Protein AF-A0A7S0RW02-F1 (afdb_monomer_lite)

Radius of gyration: 15.58 Å; chains: 1; bounding box: 36×37×42 Å

InterPro domains:
  IPR011040 Sialidase [PF13088] (35-151)
  IPR036278 Sialidase superfamily [SSF50939] (30-130)

Foldseek 3Di:
DDDDDLDDPPPFDPQWQDKDQKDWDWADAPPFIKIKIKIWIASPNDAWDLRIFMWIWMDRPPRPYIDHIDGQGHDSTHKARWAWDADHVQRKIKTWIFGDDDRPDPGFFIWIWIDNPSSP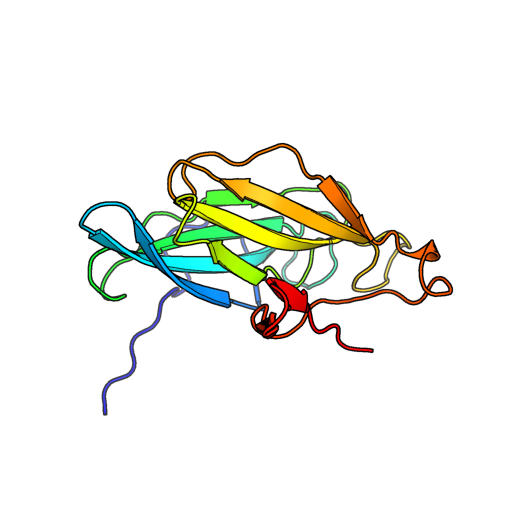HIDDIDTPGGCPNPPNDGWGWDDYWDQDPVRDTDTDTDD

pLDDT: mean 87.94, std 10.61, range [46.12, 98.56]

Sequence (159 aa):
ISYDWIFQYPNNDVGVTYSHMIHIEKMRYKENVLLAASWQASGAGCEGDPGQHLRFSISSDGGATWSPSKCVMYALQAVWSPILHFHAETGVLFLFYSETRKVASPGGDIKVIESSDAGDTWSEPRTIMTHEADGGVPKVLANKLCVTSSGAKVLANKL

Secondary structure (DSSP, 8-state):
-----S--TTTT-TT--EEEEEEEEEEEETTEEEEEEEEEEESSSSSS-TT-EEEEEEESSTTSS-PPPEEEEE-SS-EEEEEEEEETTTTEEEEEEEEE-STT-S-EEEEEEEESSTTSS-PPPEEEE-GGGGTT--BEEEEEEEEPTTS-EEEEEE-

Structure (mmCIF, N/CA/C/O backbone):
data_AF-A0A7S0RW02-F1
#
_entry.id   AF-A0A7S0RW02-F1
#
loop_
_atom_site.group_PDB
_atom_site.id
_atom_site.type_symbol
_atom_site.label_atom_id
_atom_site.label_alt_id
_atom_site.label_comp_id
_atom_site.label_asym_id
_atom_site.label_entity_id
_atom_site.label_seq_id
_atom_site.pdbx_PDB_ins_code
_atom_site.Cartn_x
_atom_site.Cartn_y
_atom_site.Cartn_z
_atom_site.occupancy
_atom_site.B_iso_or_equiv
_atom_site.auth_seq_id
_atom_site.auth_comp_id
_atom_site.auth_asym_id
_atom_site.auth_atom_id
_atom_site.pdbx_PDB_model_num
ATOM 1 N N . ILE A 1 1 ? -18.645 23.313 6.582 1.00 69.25 1 ILE A N 1
ATOM 2 C CA . ILE A 1 1 ? -17.878 22.216 5.947 1.00 69.25 1 ILE A CA 1
ATOM 3 C C . ILE A 1 1 ? -16.476 22.295 6.529 1.00 69.25 1 ILE A C 1
ATOM 5 O O . ILE A 1 1 ? -15.877 23.357 6.416 1.00 69.25 1 ILE A O 1
ATOM 9 N N . SER A 1 2 ? -16.021 21.258 7.231 1.00 75.06 2 SER A N 1
ATOM 10 C CA . SER A 1 2 ? -14.642 21.127 7.720 1.00 75.06 2 SER A CA 1
ATOM 11 C C . SER A 1 2 ? -13.887 20.140 6.829 1.00 75.06 2 SER A C 1
ATOM 13 O O . SER A 1 2 ? -14.497 19.226 6.274 1.00 75.06 2 SER A O 1
ATOM 15 N N . TYR A 1 3 ? -12.585 20.357 6.666 1.00 73.12 3 TYR A N 1
ATOM 16 C CA . TYR A 1 3 ? -11.689 19.467 5.933 1.00 73.12 3 TYR A CA 1
ATOM 17 C C . TYR A 1 3 ? -10.583 19.027 6.886 1.00 73.12 3 TYR A C 1
ATOM 19 O O . TYR A 1 3 ? -9.914 19.883 7.463 1.00 73.12 3 TYR A O 1
ATOM 27 N N . ASP A 1 4 ? -10.387 17.719 7.007 1.00 70.19 4 ASP A N 1
ATOM 28 C CA . ASP A 1 4 ? -9.331 17.118 7.816 1.00 70.19 4 ASP A CA 1
ATOM 29 C C . ASP A 1 4 ? -8.296 16.455 6.905 1.00 70.19 4 ASP A C 1
ATOM 31 O O . ASP A 1 4 ? -8.611 15.985 5.808 1.00 70.19 4 ASP A O 1
ATOM 35 N N . TRP A 1 5 ? -7.040 16.444 7.346 1.00 70.69 5 TRP A N 1
ATOM 36 C CA . TRP A 1 5 ? -5.909 15.973 6.554 1.00 70.69 5 TRP A CA 1
ATOM 37 C C . TRP A 1 5 ? -5.229 14.814 7.270 1.00 70.69 5 TRP A C 1
ATOM 39 O O . TRP A 1 5 ? -4.831 14.937 8.423 1.00 70.69 5 TRP A O 1
ATOM 49 N N . ILE A 1 6 ? -5.064 13.703 6.558 1.00 68.69 6 ILE A N 1
ATOM 50 C CA . ILE A 1 6 ? -4.460 12.467 7.081 1.00 68.69 6 ILE A CA 1
ATOM 51 C C . ILE A 1 6 ? -2.964 12.637 7.335 1.00 68.69 6 ILE A C 1
ATOM 53 O O . ILE A 1 6 ? -2.416 12.109 8.297 1.00 68.69 6 ILE A O 1
ATOM 57 N N . PHE A 1 7 ? -2.305 13.393 6.459 1.00 67.19 7 PHE A N 1
ATOM 58 C CA . PHE A 1 7 ? -0.879 13.647 6.523 1.00 67.19 7 PHE A CA 1
ATOM 59 C C . PHE A 1 7 ? -0.608 15.112 6.175 1.00 67.19 7 PHE A C 1
ATOM 61 O O . PHE A 1 7 ? -1.054 15.597 5.134 1.00 67.19 7 PHE A O 1
ATOM 68 N N . GLN A 1 8 ? 0.127 15.812 7.040 1.00 63.62 8 GLN A N 1
ATOM 69 C CA . GLN A 1 8 ? 0.611 17.172 6.800 1.00 63.62 8 GLN A CA 1
ATOM 70 C C . GLN A 1 8 ? 2.121 17.217 7.057 1.00 63.62 8 GLN A C 1
ATOM 72 O O . GLN A 1 8 ? 2.580 16.991 8.177 1.00 63.62 8 GLN A O 1
ATOM 77 N N . TYR A 1 9 ? 2.904 17.525 6.019 1.00 58.41 9 TYR A N 1
ATOM 78 C CA . TYR A 1 9 ? 4.323 17.849 6.189 1.00 58.41 9 TYR A CA 1
ATOM 79 C C . TYR A 1 9 ? 4.465 19.131 7.028 1.00 58.41 9 TYR A C 1
ATOM 81 O O . TYR A 1 9 ? 3.688 20.063 6.814 1.00 58.41 9 TYR A O 1
ATOM 89 N N . PRO A 1 10 ? 5.440 19.218 7.959 1.00 54.94 10 PRO A N 1
ATOM 90 C CA . PRO A 1 10 ? 6.663 18.410 8.045 1.00 54.94 10 PRO A CA 1
ATOM 91 C C . PRO A 1 10 ? 6.673 17.325 9.138 1.00 54.94 10 PRO A C 1
ATOM 93 O O . PRO A 1 10 ? 7.723 16.748 9.422 1.00 54.94 10 PRO A O 1
ATOM 96 N N . ASN A 1 11 ? 5.547 17.048 9.789 1.00 53.84 11 ASN A N 1
ATOM 97 C CA . ASN A 1 11 ? 5.572 16.252 11.010 1.00 53.84 11 ASN A CA 1
ATOM 98 C C . ASN A 1 11 ? 5.642 14.750 10.695 1.00 53.84 11 ASN A C 1
ATOM 100 O O . ASN A 1 11 ? 4.681 14.176 10.193 1.00 53.84 11 ASN A O 1
ATOM 104 N N . ASN A 1 12 ? 6.766 14.131 11.080 1.00 55.31 12 ASN A N 1
ATOM 105 C CA . ASN A 1 12 ? 6.969 12.687 11.306 1.00 55.31 12 ASN A CA 1
ATOM 106 C C . ASN A 1 12 ? 7.726 11.872 10.244 1.00 55.31 12 ASN A C 1
ATOM 108 O O . ASN A 1 12 ? 7.765 10.651 10.378 1.00 55.31 12 ASN A O 1
ATOM 112 N N . ASP A 1 13 ? 8.376 12.485 9.245 1.00 67.06 13 ASP A N 1
ATOM 113 C CA . ASP A 1 13 ? 9.138 11.696 8.261 1.00 67.06 13 ASP A CA 1
ATOM 114 C C . ASP A 1 13 ? 10.376 12.407 7.688 1.00 67.06 13 ASP A C 1
ATOM 116 O O . ASP A 1 13 ? 10.400 12.876 6.547 1.00 67.06 13 ASP A O 1
ATOM 120 N N . VAL A 1 14 ? 11.423 12.523 8.514 1.00 64.75 14 VAL A N 1
ATOM 121 C CA . VAL A 1 14 ? 12.707 13.118 8.108 1.00 64.75 14 VAL A CA 1
ATOM 122 C C . VAL A 1 14 ? 13.252 12.362 6.896 1.00 64.75 14 VAL A C 1
ATOM 124 O O . VAL A 1 14 ? 13.539 11.172 6.975 1.00 64.75 14 VAL A O 1
ATOM 127 N N . GLY A 1 15 ? 13.416 13.071 5.781 1.00 78.25 15 GLY A N 1
ATOM 128 C CA . GLY A 1 15 ? 14.003 12.519 4.561 1.00 78.25 15 GLY A CA 1
ATOM 129 C C . GLY A 1 15 ? 12.999 12.050 3.512 1.00 78.25 15 GLY A C 1
ATOM 130 O O . GLY A 1 15 ? 13.437 11.687 2.428 1.00 78.25 15 GLY A O 1
ATOM 131 N N . VAL A 1 16 ? 11.687 12.105 3.765 1.00 86.31 16 VAL A N 1
ATOM 132 C CA . VAL A 1 16 ? 10.691 11.952 2.695 1.00 86.31 16 VAL A CA 1
ATOM 133 C C . VAL A 1 16 ? 10.362 13.330 2.120 1.00 86.31 16 VAL A C 1
ATOM 135 O O . VAL A 1 16 ? 9.916 14.224 2.834 1.00 86.31 16 VAL A O 1
ATOM 138 N N . THR A 1 17 ? 10.587 13.500 0.824 1.00 87.50 17 THR A N 1
ATOM 139 C CA . THR A 1 17 ? 10.436 14.769 0.088 1.00 87.50 17 THR A CA 1
ATOM 140 C C . THR A 1 17 ? 9.428 14.662 -1.061 1.00 87.50 17 THR A C 1
ATOM 142 O O . THR A 1 17 ? 9.100 15.665 -1.690 1.00 87.50 17 THR A O 1
ATOM 145 N N . TYR A 1 18 ? 8.900 13.462 -1.311 1.00 89.50 18 TYR A N 1
ATOM 146 C CA . TYR A 1 18 ? 7.819 13.169 -2.248 1.00 89.50 18 TYR A CA 1
ATOM 147 C C . TYR A 1 18 ? 6.814 12.207 -1.604 1.00 89.50 18 TYR A C 1
ATOM 149 O O . TYR A 1 18 ? 7.211 11.233 -0.965 1.00 89.50 18 TYR A O 1
ATOM 157 N N . SER A 1 19 ? 5.517 12.464 -1.796 1.00 89.62 19 SER A N 1
ATOM 158 C CA . SER A 1 19 ? 4.415 11.608 -1.348 1.00 89.62 19 SER A CA 1
ATOM 159 C C . SER A 1 19 ? 3.223 11.749 -2.297 1.00 89.62 19 SER A C 1
ATOM 161 O O . SER A 1 19 ? 2.858 12.867 -2.664 1.00 89.62 19 SER A O 1
ATOM 163 N N . HIS A 1 20 ? 2.633 10.634 -2.729 1.00 89.38 20 HIS A N 1
ATOM 164 C CA . HIS A 1 20 ? 1.557 10.622 -3.724 1.00 89.38 20 HIS A CA 1
ATOM 165 C C . HIS A 1 20 ? 0.679 9.362 -3.600 1.00 89.38 20 HIS A C 1
ATOM 167 O O . HIS A 1 20 ? 0.987 8.454 -2.830 1.00 89.38 20 HIS A O 1
ATOM 173 N N . MET A 1 21 ? -0.415 9.295 -4.369 1.00 90.56 21 MET A N 1
ATOM 174 C CA . MET A 1 21 ? -1.278 8.112 -4.527 1.00 90.56 21 MET A CA 1
ATOM 175 C C . MET A 1 21 ? -1.688 7.447 -3.205 1.00 90.56 21 MET A C 1
ATOM 177 O O . MET A 1 21 ? -1.439 6.262 -2.987 1.00 90.56 21 MET A O 1
ATOM 181 N N . ILE A 1 22 ? -2.314 8.217 -2.312 1.00 91.75 22 ILE A N 1
ATOM 182 C CA . ILE A 1 22 ? -2.858 7.658 -1.076 1.00 91.75 22 ILE A CA 1
ATOM 183 C C . ILE A 1 22 ? -4.108 6.814 -1.354 1.00 91.75 22 ILE A C 1
ATOM 185 O O . ILE A 1 22 ? -5.000 7.212 -2.105 1.00 91.75 22 ILE A O 1
ATOM 189 N N . HIS A 1 23 ? -4.189 5.666 -0.694 1.00 94.44 23 HIS A N 1
ATOM 190 C CA . HIS A 1 23 ? -5.373 4.827 -0.611 1.00 94.44 23 HIS A CA 1
ATOM 191 C C . HIS A 1 23 ? -5.771 4.665 0.852 1.00 94.44 23 HIS A C 1
ATOM 193 O O . HIS A 1 23 ? -4.909 4.454 1.704 1.00 94.44 23 HIS A O 1
ATOM 199 N N . ILE A 1 24 ? -7.072 4.731 1.136 1.00 94.19 24 ILE A N 1
ATOM 200 C CA . ILE A 1 24 ? -7.618 4.517 2.478 1.00 94.19 24 ILE A CA 1
ATOM 201 C C . ILE A 1 24 ? -8.595 3.353 2.425 1.00 94.19 24 ILE A C 1
ATOM 203 O O . ILE A 1 24 ? -9.526 3.364 1.619 1.00 94.19 24 ILE A O 1
ATOM 207 N N . GLU A 1 25 ? -8.413 2.393 3.323 1.00 95.44 25 GLU A N 1
ATOM 208 C CA . GLU A 1 25 ? -9.342 1.296 3.537 1.00 95.44 25 GLU A CA 1
ATOM 209 C C . GLU A 1 25 ? -9.947 1.356 4.938 1.00 95.44 25 GLU A C 1
ATOM 211 O O . GLU A 1 25 ? -9.243 1.458 5.943 1.00 95.44 25 GLU A O 1
ATOM 216 N N . LYS A 1 26 ? -11.276 1.267 5.015 1.00 95.38 26 LYS A N 1
ATOM 217 C CA . LYS A 1 26 ? -11.976 1.122 6.294 1.00 95.38 26 LYS A CA 1
ATOM 218 C C . LYS A 1 26 ? -12.059 -0.358 6.634 1.00 95.38 26 LYS A C 1
ATOM 220 O O . LYS A 1 26 ? -12.640 -1.127 5.872 1.00 95.38 26 LYS A O 1
ATOM 225 N N . MET A 1 27 ? -11.558 -0.739 7.802 1.00 95.31 27 MET A N 1
ATOM 226 C CA . MET A 1 27 ? -11.563 -2.125 8.263 1.00 95.31 27 MET A CA 1
ATOM 227 C C . MET A 1 27 ? -12.188 -2.261 9.646 1.00 95.31 27 MET A C 1
ATOM 229 O O . MET A 1 27 ? -12.035 -1.398 10.508 1.00 95.31 27 MET A O 1
ATOM 233 N N . ARG A 1 28 ? -12.908 -3.363 9.863 1.00 95.00 28 ARG A N 1
ATOM 234 C CA . ARG A 1 28 ? -13.327 -3.790 11.199 1.00 95.00 28 ARG A CA 1
ATOM 235 C C . ARG A 1 28 ? -12.416 -4.931 11.617 1.00 95.00 28 ARG A C 1
ATOM 237 O O . ARG A 1 28 ? -12.576 -6.045 11.131 1.00 95.00 28 ARG A O 1
ATOM 244 N N . TYR A 1 29 ? -11.462 -4.639 12.487 1.00 92.06 29 TYR A N 1
ATOM 245 C CA . TYR A 1 29 ? -10.514 -5.624 12.985 1.00 92.06 29 TYR A CA 1
ATOM 246 C C . TYR A 1 29 ? -10.814 -5.902 14.454 1.00 92.06 29 TYR A C 1
ATOM 248 O O . TYR A 1 29 ? -10.695 -5.016 15.305 1.00 92.06 29 TYR A O 1
ATOM 256 N N . LYS A 1 30 ? -11.238 -7.139 14.742 1.00 89.31 30 LYS A N 1
ATOM 257 C CA . LYS A 1 30 ? -11.819 -7.517 16.039 1.00 89.31 30 LYS A CA 1
ATOM 258 C C . LYS A 1 30 ? -12.998 -6.581 16.370 1.00 89.31 30 LYS A C 1
ATOM 260 O O . LYS A 1 30 ? -13.891 -6.403 15.544 1.00 89.31 30 LYS A O 1
ATOM 265 N N . GLU A 1 31 ? -13.000 -5.964 17.548 1.00 91.06 31 GLU A N 1
ATOM 266 C CA . GLU A 1 31 ? -14.066 -5.058 17.999 1.00 91.06 31 GLU A CA 1
ATOM 267 C C . GLU A 1 31 ? -13.897 -3.616 17.486 1.00 91.06 31 GLU A C 1
ATOM 269 O O . GLU A 1 31 ? -14.838 -2.823 17.536 1.00 91.06 31 GLU A O 1
ATOM 274 N N . ASN A 1 32 ? -12.730 -3.282 16.927 1.00 92.81 32 ASN A N 1
ATOM 275 C CA . ASN A 1 32 ? -12.380 -1.917 16.548 1.00 92.81 32 ASN A CA 1
ATOM 276 C C . ASN A 1 32 ? -12.683 -1.627 15.076 1.00 92.81 32 ASN A C 1
ATOM 278 O O . ASN A 1 32 ? -12.518 -2.473 14.194 1.00 92.81 32 ASN A O 1
ATOM 282 N N . VAL A 1 33 ? -13.086 -0.387 14.804 1.00 95.94 33 VAL A N 1
ATOM 283 C CA . VAL A 1 33 ? -13.135 0.166 13.449 1.00 95.94 33 VAL A CA 1
ATOM 284 C C . VAL A 1 33 ? -11.882 1.000 13.248 1.00 95.94 33 VAL A C 1
ATOM 286 O O . VAL A 1 33 ? -11.622 1.914 14.022 1.00 95.94 33 VAL A O 1
ATOM 289 N N . LEU A 1 34 ? -11.126 0.682 12.205 1.00 96.12 34 LEU A N 1
ATOM 290 C CA . LEU A 1 34 ? -9.872 1.334 11.865 1.00 96.12 34 LEU A CA 1
ATOM 291 C C . LEU A 1 34 ? -9.964 1.921 10.454 1.00 96.12 34 LEU A C 1
ATOM 293 O O . LEU A 1 34 ? -10.654 1.379 9.582 1.00 96.12 34 LEU A O 1
ATOM 297 N N . LEU A 1 35 ? -9.244 3.013 10.225 1.00 95.75 35 LEU A N 1
ATOM 298 C CA . LEU A 1 35 ? -8.884 3.472 8.889 1.00 95.75 35 LEU A CA 1
ATOM 299 C C . LEU A 1 35 ? -7.420 3.120 8.659 1.00 95.75 35 LEU A C 1
ATOM 301 O O . LEU A 1 35 ? -6.564 3.528 9.435 1.00 95.75 35 LEU A O 1
ATOM 305 N N . ALA A 1 36 ? -7.140 2.365 7.608 1.00 96.12 36 ALA A N 1
ATOM 306 C CA . ALA A 1 36 ? -5.795 2.056 7.155 1.00 96.12 36 ALA A CA 1
ATOM 307 C C . ALA A 1 36 ? -5.475 2.934 5.947 1.00 96.12 36 ALA A C 1
ATOM 309 O O . ALA A 1 36 ? -6.261 2.977 5.005 1.00 96.12 36 ALA A O 1
ATOM 310 N N . ALA A 1 37 ? -4.343 3.626 5.964 1.00 95.38 37 ALA A N 1
ATOM 311 C CA . ALA A 1 37 ? -3.882 4.457 4.863 1.00 95.38 37 ALA A CA 1
ATOM 312 C C . ALA A 1 37 ? -2.532 3.963 4.354 1.00 95.38 37 ALA A C 1
ATOM 314 O O . ALA A 1 37 ? -1.643 3.650 5.144 1.00 95.38 37 ALA A O 1
ATOM 315 N N . SER A 1 38 ? -2.366 3.943 3.035 1.00 95.62 38 SER A N 1
ATOM 316 C CA . SER A 1 38 ? -1.098 3.635 2.378 1.00 95.62 38 SER A CA 1
ATOM 317 C C . SER A 1 38 ? -0.827 4.592 1.232 1.00 95.62 38 SER A C 1
ATOM 319 O O . SER A 1 38 ? -1.757 4.955 0.517 1.00 95.62 38 SER A O 1
ATOM 321 N N . TRP A 1 39 ? 0.426 4.975 1.023 1.00 94.25 39 TRP A N 1
ATOM 322 C CA . TRP A 1 39 ? 0.822 5.896 -0.047 1.00 94.25 39 TRP A CA 1
ATOM 323 C C . TRP A 1 39 ? 2.235 5.591 -0.536 1.00 94.25 39 TRP A C 1
ATOM 325 O O . TRP A 1 39 ? 3.017 4.944 0.165 1.00 94.25 39 TRP A O 1
ATOM 335 N N . GLN A 1 40 ? 2.558 6.034 -1.750 1.00 93.81 40 GLN A N 1
ATOM 336 C CA . GLN A 1 40 ? 3.927 5.962 -2.261 1.00 93.81 40 GLN A CA 1
ATOM 337 C C . GLN A 1 40 ? 4.707 7.193 -1.802 1.00 93.81 40 GLN A C 1
ATOM 339 O O . GLN A 1 40 ? 4.165 8.300 -1.770 1.00 93.81 40 GLN A O 1
ATOM 344 N N . ALA A 1 41 ? 5.973 7.002 -1.454 1.00 93.19 41 ALA A N 1
ATOM 345 C CA . ALA A 1 41 ? 6.831 8.044 -0.915 1.00 93.19 41 ALA A CA 1
ATOM 346 C C . ALA A 1 41 ? 8.273 7.893 -1.407 1.00 93.19 41 ALA A C 1
ATOM 348 O O . ALA A 1 41 ? 8.707 6.790 -1.725 1.00 93.19 41 ALA A O 1
ATOM 349 N N . SER A 1 42 ? 9.027 8.990 -1.458 1.00 92.38 42 SER A N 1
ATOM 350 C CA . SER A 1 42 ? 10.449 8.981 -1.820 1.00 92.38 42 SER A CA 1
ATOM 351 C C . SER A 1 42 ? 11.208 10.112 -1.127 1.00 92.38 42 SER A C 1
ATOM 353 O O . SER A 1 42 ? 10.631 11.146 -0.786 1.00 92.38 42 SER A O 1
ATOM 355 N N . GLY A 1 43 ? 12.513 9.917 -0.931 1.00 90.06 43 GLY A N 1
ATOM 356 C CA . GLY A 1 43 ? 13.433 10.965 -0.484 1.00 90.06 43 GLY A CA 1
ATOM 357 C C . GLY A 1 43 ? 14.062 11.785 -1.612 1.00 90.06 43 GLY A C 1
ATOM 358 O O . GLY A 1 43 ? 14.719 12.788 -1.338 1.00 90.06 43 GLY A O 1
ATOM 359 N N . ALA A 1 44 ? 13.830 11.411 -2.873 1.00 89.50 44 ALA A N 1
ATOM 360 C CA . ALA A 1 44 ? 14.406 12.075 -4.044 1.00 89.50 44 ALA A CA 1
ATOM 361 C C . ALA A 1 44 ? 13.601 13.290 -4.551 1.00 89.50 44 ALA A C 1
ATOM 363 O O . ALA A 1 44 ? 14.027 13.966 -5.483 1.00 89.50 44 ALA A O 1
ATOM 364 N N . GLY A 1 45 ? 12.434 13.581 -3.967 1.00 87.69 45 GLY A N 1
ATOM 365 C CA . GLY A 1 45 ? 11.583 14.714 -4.355 1.00 87.69 45 GLY A CA 1
ATOM 366 C C . GLY A 1 45 ? 10.830 14.515 -5.674 1.00 87.69 45 GLY A C 1
ATOM 367 O O . GLY A 1 45 ? 10.128 15.418 -6.123 1.00 87.69 45 GLY A O 1
ATOM 368 N N . CYS A 1 46 ? 10.947 13.338 -6.287 1.00 89.81 46 CYS A N 1
ATOM 369 C CA . CYS A 1 46 ? 10.296 12.979 -7.537 1.00 89.81 46 CYS A CA 1
ATOM 370 C C . CYS A 1 46 ? 9.734 11.554 -7.493 1.00 89.81 46 CYS A C 1
ATOM 372 O O . CYS A 1 46 ? 10.059 10.752 -6.613 1.00 89.81 46 CYS A O 1
ATOM 374 N N . GLU A 1 47 ? 8.878 11.259 -8.468 1.00 91.62 47 GLU A N 1
ATOM 375 C CA . GLU A 1 47 ? 8.321 9.929 -8.672 1.00 91.62 47 GLU A CA 1
ATOM 376 C C . GLU A 1 47 ? 9.244 9.043 -9.511 1.00 91.62 47 GLU A C 1
ATOM 378 O O . GLU A 1 47 ? 9.968 9.526 -10.381 1.00 91.62 47 GLU A O 1
ATOM 383 N N . GLY A 1 48 ? 9.191 7.732 -9.276 1.00 91.06 48 GLY A N 1
ATOM 384 C CA . GLY A 1 48 ? 9.904 6.739 -10.088 1.00 91.06 48 GLY A CA 1
ATO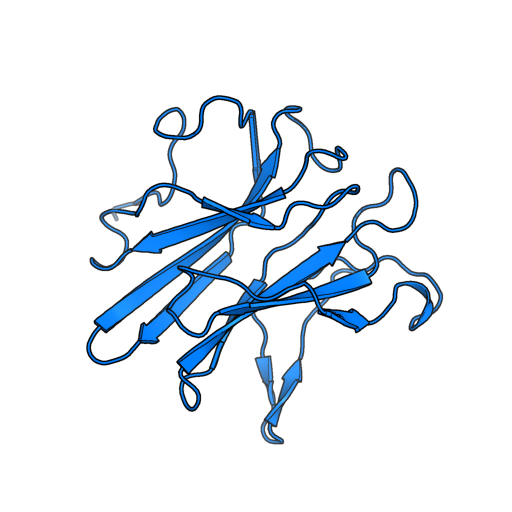M 385 C C . GLY A 1 48 ? 11.383 6.557 -9.769 1.00 91.06 48 GLY A C 1
ATOM 386 O O . GLY A 1 48 ? 12.053 5.774 -10.441 1.00 91.06 48 GLY A O 1
ATOM 387 N N . ASP A 1 49 ? 11.881 7.228 -8.734 1.00 89.88 49 ASP A N 1
ATOM 388 C CA . ASP A 1 49 ? 13.218 6.993 -8.196 1.00 89.88 49 ASP A CA 1
ATOM 389 C C . ASP 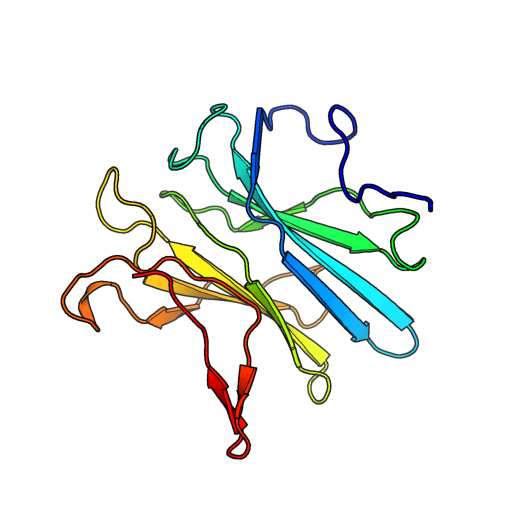A 1 49 ? 13.335 5.577 -7.582 1.00 89.88 49 ASP A C 1
ATOM 391 O O . ASP A 1 49 ? 12.386 5.115 -6.938 1.00 89.88 49 ASP A O 1
ATOM 395 N N . PRO A 1 50 ? 14.481 4.879 -7.721 1.00 85.56 50 PRO A N 1
ATOM 396 C CA . PRO A 1 50 ? 14.732 3.587 -7.071 1.00 85.56 50 PRO A CA 1
ATOM 397 C C . PRO A 1 50 ? 14.558 3.567 -5.540 1.00 85.56 50 PRO A C 1
ATOM 399 O O . PRO A 1 50 ? 14.400 2.496 -4.967 1.00 85.56 50 PRO A O 1
ATOM 402 N N . GLY A 1 51 ? 14.566 4.718 -4.860 1.00 88.00 51 GLY A N 1
ATOM 403 C CA . GLY A 1 51 ? 14.255 4.856 -3.434 1.00 88.00 51 GLY A CA 1
ATOM 404 C C . GLY A 1 51 ? 12.766 5.022 -3.108 1.00 88.00 51 GLY A C 1
ATOM 405 O O . GLY A 1 51 ? 12.416 5.181 -1.932 1.00 88.00 51 GLY A O 1
ATOM 406 N N . GLN A 1 52 ? 11.881 5.008 -4.109 1.00 94.25 52 GLN A N 1
ATOM 407 C CA . GLN A 1 52 ? 10.439 5.070 -3.893 1.00 94.25 52 GLN A CA 1
ATOM 408 C C . GLN A 1 52 ? 9.946 3.803 -3.186 1.00 94.25 52 GLN A C 1
ATOM 410 O O . GLN A 1 52 ? 10.266 2.685 -3.578 1.00 94.25 52 GLN A O 1
ATOM 415 N N . HIS A 1 53 ? 9.150 3.991 -2.140 1.00 95.44 53 HIS A N 1
ATOM 416 C CA . HIS A 1 53 ? 8.697 2.945 -1.230 1.00 95.44 53 HIS A CA 1
ATOM 417 C C . HIS A 1 53 ? 7.242 3.178 -0.811 1.00 95.44 53 HIS A C 1
ATOM 419 O O . HIS A 1 53 ? 6.680 4.252 -1.043 1.00 95.44 53 HIS A O 1
ATOM 425 N N . LEU A 1 54 ? 6.617 2.171 -0.197 1.00 96.31 54 LEU A N 1
ATOM 426 C CA . LEU A 1 54 ? 5.248 2.277 0.307 1.00 96.31 54 LEU A CA 1
ATOM 427 C C . LEU A 1 54 ? 5.251 2.564 1.802 1.00 96.31 54 LEU A C 1
ATOM 429 O O . LEU A 1 54 ? 5.945 1.910 2.589 1.00 96.31 54 LEU A O 1
ATOM 433 N N . ARG A 1 55 ? 4.436 3.538 2.185 1.00 95.06 55 ARG A N 1
ATOM 434 C CA . ARG A 1 55 ? 4.179 3.916 3.569 1.00 95.06 55 ARG A CA 1
ATOM 435 C C . ARG A 1 55 ? 2.811 3.433 4.010 1.00 95.06 55 ARG A C 1
ATOM 437 O O . ARG A 1 55 ? 1.924 3.234 3.181 1.00 95.06 55 ARG A O 1
ATOM 444 N N . PHE A 1 56 ? 2.659 3.278 5.317 1.00 95.44 56 PHE A N 1
ATOM 445 C CA . PHE A 1 56 ? 1.426 2.843 5.951 1.00 95.44 56 PHE A CA 1
ATOM 446 C C . PHE A 1 56 ? 1.199 3.550 7.288 1.00 95.44 56 PHE A C 1
ATOM 448 O O . PHE A 1 56 ? 2.148 3.783 8.042 1.00 95.44 56 PHE A O 1
ATOM 455 N N . SER A 1 57 ? -0.059 3.856 7.597 1.00 94.31 57 SER A N 1
ATOM 456 C CA . SER A 1 57 ? -0.493 4.372 8.896 1.00 94.31 57 SER A CA 1
ATOM 457 C C . SER A 1 57 ? -1.943 3.974 9.186 1.00 94.31 57 SER A C 1
ATOM 459 O O . SER A 1 57 ? -2.718 3.708 8.265 1.00 94.31 57 SER A O 1
ATOM 461 N N . ILE A 1 58 ? -2.312 3.929 10.467 1.00 94.88 58 ILE A N 1
ATOM 462 C CA . ILE A 1 58 ? -3.669 3.625 10.925 1.00 94.88 58 ILE A CA 1
ATOM 463 C C . ILE A 1 58 ? -4.216 4.746 11.795 1.00 94.88 58 ILE A C 1
ATOM 465 O O . ILE A 1 58 ? -3.503 5.322 12.614 1.00 94.88 58 ILE A O 1
ATOM 469 N N . SER A 1 59 ? -5.518 4.973 11.673 1.00 94.12 59 SER A N 1
ATOM 470 C CA . SER A 1 59 ? -6.319 5.718 12.633 1.00 94.12 59 SER A CA 1
ATOM 471 C C . SER A 1 59 ? -7.343 4.804 13.310 1.00 94.12 59 SER A C 1
ATOM 473 O O . SER A 1 59 ? -8.023 4.011 12.651 1.00 94.12 59 SER A O 1
ATOM 475 N N . SER A 1 60 ? -7.471 4.938 14.630 1.00 94.56 60 SER A N 1
ATOM 476 C CA . SER A 1 60 ? -8.480 4.263 15.460 1.00 94.56 60 SER A CA 1
ATOM 477 C C . SER A 1 60 ? -9.601 5.192 15.937 1.00 94.56 60 SER A C 1
ATOM 479 O O . SER A 1 60 ? -10.538 4.737 16.590 1.00 94.56 60 SER A O 1
ATOM 481 N N . ASP A 1 61 ? -9.537 6.479 15.595 1.00 92.38 61 ASP A N 1
ATOM 482 C CA . ASP A 1 61 ? -10.451 7.532 16.052 1.00 92.38 61 ASP A CA 1
ATOM 483 C C . ASP A 1 61 ? -11.202 8.206 14.891 1.00 92.38 61 ASP A C 1
ATOM 485 O O . ASP A 1 61 ? -11.637 9.353 14.977 1.00 92.38 61 ASP A O 1
ATOM 489 N N . GLY A 1 62 ? -11.383 7.474 13.788 1.00 89.31 62 GLY A N 1
ATOM 490 C CA . GLY A 1 62 ? -12.144 7.951 12.632 1.00 89.31 62 GLY A CA 1
ATOM 491 C C . GLY A 1 62 ? -11.395 8.953 11.752 1.00 89.31 62 GLY A C 1
ATOM 492 O O . GLY A 1 62 ? -12.029 9.641 10.957 1.00 89.31 62 GLY A O 1
ATOM 493 N N . GLY A 1 63 ? -10.067 8.999 11.851 1.00 89.00 63 GLY A N 1
ATOM 494 C CA . GLY A 1 63 ? -9.190 9.842 11.041 1.00 89.00 63 GLY A CA 1
ATOM 495 C C . GLY A 1 63 ? -8.749 11.130 11.730 1.00 89.00 63 GLY A C 1
ATOM 496 O O . GLY A 1 63 ? -8.065 11.923 11.085 1.00 89.00 63 GLY A O 1
ATOM 497 N N . ALA A 1 64 ? -9.115 11.336 13.001 1.00 87.38 64 ALA A N 1
ATOM 498 C CA . ALA A 1 64 ? -8.733 12.523 13.763 1.00 87.38 64 ALA A CA 1
ATOM 499 C C . ALA A 1 64 ? -7.236 12.517 14.107 1.00 87.38 64 ALA A C 1
ATOM 501 O O . ALA A 1 64 ? -6.575 13.552 14.020 1.00 87.38 64 ALA A O 1
ATOM 502 N N . THR A 1 65 ? -6.684 11.349 14.438 1.00 88.25 65 THR A N 1
ATOM 503 C CA . THR A 1 65 ? -5.247 11.130 14.607 1.00 88.25 65 THR A CA 1
ATOM 504 C C . THR A 1 65 ? -4.790 9.867 13.885 1.00 88.25 65 THR A C 1
ATOM 506 O O . THR A 1 65 ? -5.570 8.952 13.612 1.00 88.25 65 THR A O 1
ATOM 509 N N . TRP A 1 66 ? -3.500 9.834 13.551 1.00 89.88 66 TRP A N 1
ATOM 510 C CA . TRP A 1 66 ? -2.868 8.763 12.787 1.00 89.88 66 TRP A CA 1
ATOM 511 C C . TRP A 1 66 ? -1.604 8.285 13.495 1.00 89.88 66 TRP A C 1
ATOM 513 O O . TRP A 1 66 ? -0.865 9.081 14.079 1.00 89.88 66 TRP A O 1
ATOM 523 N N . SER A 1 67 ? -1.340 6.981 13.436 1.00 90.38 67 SER A N 1
ATOM 524 C CA . SER A 1 67 ? -0.103 6.398 13.950 1.00 90.38 67 SER A CA 1
ATOM 525 C C . SER A 1 67 ? 1.117 6.943 13.194 1.00 90.38 67 SER A C 1
ATOM 527 O O . SER A 1 67 ? 0.988 7.364 12.037 1.00 90.38 67 SER A O 1
ATOM 529 N N . PRO A 1 68 ? 2.330 6.865 13.772 1.00 88.81 68 PRO A N 1
ATOM 530 C CA . PRO A 1 68 ? 3.551 7.126 13.020 1.00 88.81 68 PRO A CA 1
ATOM 531 C C . PRO A 1 68 ? 3.582 6.329 11.712 1.00 88.81 68 PRO A C 1
ATOM 533 O O . PRO A 1 68 ? 3.182 5.161 11.677 1.00 88.81 68 PRO A O 1
ATOM 536 N N . SER A 1 69 ? 4.040 6.974 10.640 1.00 88.88 69 SER A N 1
ATOM 537 C CA . SER A 1 69 ? 4.181 6.328 9.338 1.00 88.88 69 SER A CA 1
ATOM 538 C C . SER A 1 69 ? 5.238 5.226 9.406 1.00 88.88 69 SER A C 1
ATOM 540 O O . SER A 1 69 ? 6.348 5.456 9.883 1.00 88.88 69 SER A O 1
ATOM 542 N N . LYS A 1 70 ? 4.928 4.050 8.858 1.00 91.75 70 LYS A N 1
ATOM 543 C CA . LYS A 1 70 ? 5.866 2.928 8.706 1.00 91.75 70 LYS A CA 1
ATOM 544 C C . LYS A 1 70 ? 6.224 2.746 7.231 1.00 91.75 70 LYS A C 1
ATOM 546 O O . LYS A 1 70 ? 5.342 2.831 6.382 1.00 91.75 70 LYS A O 1
ATOM 551 N N . CYS A 1 71 ? 7.490 2.471 6.918 1.00 94.12 71 CYS A N 1
ATOM 552 C CA . CYS A 1 71 ? 7.862 1.915 5.614 1.00 94.12 71 CYS A CA 1
ATOM 553 C C . CYS A 1 71 ? 7.501 0.428 5.614 1.00 94.12 71 CYS A C 1
ATOM 555 O O . CYS A 1 71 ? 8.038 -0.316 6.431 1.00 94.12 71 CYS A O 1
ATOM 557 N N . VAL A 1 72 ? 6.582 0.010 4.744 1.00 96.88 72 VAL A N 1
ATOM 558 C CA . VAL A 1 72 ? 6.082 -1.379 4.708 1.00 96.88 72 VAL A CA 1
ATOM 559 C C . VAL A 1 72 ? 6.531 -2.148 3.475 1.00 96.88 72 VAL A C 1
ATOM 561 O O . VAL A 1 72 ? 6.461 -3.369 3.462 1.00 96.88 72 VAL A O 1
ATOM 564 N N . MET A 1 73 ? 7.017 -1.452 2.445 1.00 96.69 73 MET A N 1
ATOM 565 C CA . MET A 1 73 ? 7.566 -2.088 1.253 1.00 96.69 73 MET A CA 1
ATOM 566 C C . MET A 1 73 ? 8.652 -1.211 0.641 1.00 96.69 73 MET A C 1
ATOM 568 O O . MET A 1 73 ? 8.379 -0.084 0.229 1.00 96.69 73 MET A O 1
ATOM 572 N N . TYR A 1 74 ? 9.859 -1.760 0.540 1.00 94.00 74 TYR A N 1
ATOM 573 C CA . TYR A 1 74 ? 10.985 -1.192 -0.191 1.00 94.00 74 TYR A CA 1
ATOM 574 C C . TYR A 1 74 ? 11.463 -2.198 -1.238 1.00 94.00 74 TYR A C 1
ATOM 576 O O . TYR A 1 74 ? 11.602 -3.382 -0.937 1.00 94.00 74 TYR A O 1
ATOM 584 N N . ALA A 1 75 ? 11.739 -1.739 -2.452 1.00 90.81 75 ALA A N 1
ATOM 585 C CA . ALA A 1 75 ? 12.305 -2.566 -3.509 1.00 90.81 75 ALA A CA 1
ATOM 586 C C . ALA A 1 75 ? 13.496 -1.847 -4.147 1.00 90.81 75 ALA A C 1
ATOM 588 O O . ALA A 1 75 ? 13.684 -0.651 -3.963 1.00 90.81 75 ALA A O 1
ATOM 589 N N . LEU A 1 76 ? 14.299 -2.582 -4.920 1.00 88.81 76 LEU A N 1
ATOM 590 C CA . LEU A 1 76 ? 15.404 -1.990 -5.688 1.00 88.81 76 LEU A CA 1
ATOM 591 C C . LEU A 1 76 ? 14.919 -1.053 -6.804 1.00 88.81 76 LEU A C 1
ATOM 593 O O . LEU A 1 76 ? 15.718 -0.324 -7.383 1.00 88.81 76 LEU A O 1
ATOM 597 N N . GLN A 1 77 ? 13.638 -1.141 -7.156 1.00 92.00 77 GLN A N 1
ATOM 598 C CA . GLN A 1 77 ? 12.987 -0.344 -8.182 1.00 92.00 77 GLN A CA 1
ATOM 599 C C . GLN A 1 77 ? 11.746 0.320 -7.598 1.00 92.00 77 GLN A C 1
ATOM 601 O O . GLN A 1 77 ? 11.180 -0.162 -6.617 1.00 92.00 77 GLN A O 1
ATOM 606 N N . ALA A 1 78 ? 11.294 1.396 -8.240 1.00 94.38 78 ALA A N 1
ATOM 607 C CA . ALA A 1 78 ? 10.130 2.136 -7.785 1.00 94.38 78 ALA A CA 1
ATOM 608 C C . ALA A 1 78 ? 8.881 1.245 -7.663 1.00 94.38 78 ALA A C 1
ATOM 610 O O . ALA A 1 78 ? 8.548 0.464 -8.564 1.00 94.38 78 ALA A O 1
ATOM 611 N N . VAL A 1 79 ? 8.171 1.412 -6.547 1.00 95.38 79 VAL A N 1
ATOM 612 C CA . VAL A 1 79 ? 6.868 0.793 -6.274 1.00 95.38 79 VAL A CA 1
ATOM 613 C C . VAL A 1 79 ? 5.757 1.832 -6.338 1.00 95.38 79 VAL A C 1
ATOM 615 O O . VAL A 1 79 ? 5.938 2.973 -5.920 1.00 95.38 79 VAL A O 1
ATOM 618 N N . TRP A 1 80 ? 4.603 1.445 -6.867 1.00 94.56 80 TRP A N 1
ATOM 619 C CA . TRP A 1 80 ? 3.554 2.364 -7.301 1.00 94.56 80 TRP A CA 1
ATOM 620 C C . TRP A 1 80 ? 2.184 1.933 -6.807 1.00 94.56 80 TRP A C 1
ATOM 622 O O . TRP A 1 80 ? 1.915 0.736 -6.682 1.00 94.56 80 TRP A O 1
ATOM 632 N N . SER A 1 81 ? 1.298 2.916 -6.646 1.00 94.19 81 SER A N 1
ATOM 633 C CA . SER A 1 81 ? -0.144 2.714 -6.464 1.00 94.19 81 SER A CA 1
ATOM 634 C C . SER A 1 81 ? -0.496 1.667 -5.404 1.00 94.19 81 SER A C 1
ATOM 636 O O . SER A 1 81 ? -1.054 0.618 -5.737 1.00 94.19 81 SER A O 1
ATOM 638 N N . PRO A 1 82 ? -0.178 1.925 -4.126 1.00 95.56 82 PRO A N 1
ATOM 639 C CA . PRO A 1 82 ? -0.580 1.029 -3.055 1.00 95.56 82 PRO A CA 1
ATOM 640 C C . PRO A 1 82 ? -2.110 0.995 -2.937 1.00 95.56 82 PRO A C 1
ATOM 642 O O . PRO A 1 82 ? -2.736 2.017 -2.664 1.00 95.56 82 PRO A O 1
ATOM 645 N N . ILE A 1 83 ? -2.718 -0.176 -3.125 1.00 96.38 83 ILE A N 1
ATOM 646 C CA . ILE A 1 83 ? -4.158 -0.405 -2.977 1.00 96.38 83 ILE A CA 1
ATOM 647 C C . ILE A 1 83 ? -4.395 -1.364 -1.815 1.00 96.38 83 ILE A C 1
ATOM 649 O O . ILE A 1 83 ? -4.008 -2.534 -1.872 1.00 96.38 83 ILE A O 1
ATOM 653 N N . LEU A 1 84 ? -5.073 -0.875 -0.779 1.00 96.38 84 LEU A N 1
ATOM 654 C CA . LEU A 1 84 ? -5.469 -1.688 0.365 1.00 96.38 84 LEU A CA 1
ATOM 655 C C . LEU A 1 84 ? -6.784 -2.421 0.088 1.00 96.38 84 LEU A C 1
ATOM 657 O O . LEU A 1 84 ? -7.693 -1.912 -0.570 1.00 96.38 84 LEU A O 1
ATOM 661 N N . HIS A 1 85 ? -6.899 -3.623 0.637 1.00 95.81 85 HIS A N 1
ATOM 662 C CA . HIS A 1 85 ? -8.142 -4.379 0.664 1.00 95.81 85 HIS A CA 1
ATOM 663 C C . HIS A 1 85 ? -8.213 -5.209 1.940 1.00 95.81 85 HIS A C 1
ATOM 665 O O . HIS A 1 85 ? -7.382 -6.093 2.154 1.00 95.81 85 HIS A O 1
ATOM 671 N N . PHE A 1 86 ? -9.214 -4.946 2.777 1.00 95.31 86 PHE A N 1
ATOM 672 C CA . PHE A 1 86 ? -9.430 -5.726 3.988 1.00 95.31 86 PHE A CA 1
ATOM 673 C C . PHE A 1 86 ? -10.434 -6.849 3.740 1.00 95.31 86 PHE A C 1
ATOM 675 O O . PHE A 1 86 ? -11.589 -6.608 3.383 1.00 95.31 86 PHE A O 1
ATOM 682 N N . HIS A 1 87 ? -10.006 -8.086 3.971 1.00 93.25 87 HIS A N 1
ATOM 683 C CA . HIS A 1 87 ? -10.862 -9.255 3.863 1.00 93.25 87 HIS A CA 1
ATOM 684 C C . HIS A 1 87 ? -11.474 -9.588 5.225 1.00 93.25 87 HIS A C 1
ATOM 686 O O . HIS A 1 87 ? -10.844 -10.226 6.068 1.00 93.25 87 HIS A O 1
ATOM 692 N N . ALA A 1 88 ? -12.713 -9.138 5.440 1.00 91.06 88 ALA A N 1
ATOM 693 C CA . ALA A 1 88 ? -13.370 -9.183 6.747 1.00 91.06 88 ALA A CA 1
ATOM 694 C C . ALA A 1 88 ? -13.534 -10.598 7.326 1.00 91.06 88 ALA A C 1
ATOM 696 O O . ALA A 1 88 ? -13.463 -10.758 8.540 1.00 91.06 88 ALA A O 1
ATOM 697 N N . GLU A 1 89 ? -13.722 -11.615 6.481 1.00 90.38 89 GLU A N 1
ATOM 698 C CA . GLU A 1 89 ? -13.929 -12.997 6.932 1.00 90.38 89 GLU A CA 1
ATOM 699 C C . GLU A 1 89 ? -12.661 -13.622 7.521 1.00 90.38 89 GLU A C 1
ATOM 701 O O . GLU A 1 89 ? -12.729 -14.335 8.518 1.00 90.38 89 GLU A O 1
ATOM 706 N N . THR A 1 90 ? -11.496 -13.341 6.929 1.00 92.44 90 THR A N 1
ATOM 707 C CA . THR A 1 90 ? -10.214 -13.887 7.408 1.00 92.44 90 THR A CA 1
ATOM 708 C C . THR A 1 90 ? -9.450 -12.912 8.296 1.00 92.44 90 THR A C 1
ATOM 710 O O . THR A 1 90 ? -8.456 -13.297 8.901 1.00 92.44 90 THR A O 1
ATOM 713 N N . GLY A 1 91 ? -9.867 -11.644 8.350 1.00 93.94 91 GLY A N 1
ATOM 714 C CA . GLY A 1 91 ? -9.153 -10.581 9.056 1.00 93.94 91 GLY A CA 1
ATOM 715 C C . GLY A 1 91 ? -7.825 -10.181 8.407 1.00 93.94 91 GLY A C 1
ATOM 716 O O . GLY A 1 91 ? -7.013 -9.530 9.059 1.00 93.94 91 GLY A O 1
ATOM 717 N N . VAL A 1 92 ? -7.595 -10.561 7.146 1.00 96.25 92 VAL A N 1
ATOM 718 C CA . VAL A 1 92 ? -6.339 -10.286 6.432 1.00 96.25 92 VAL A CA 1
ATOM 719 C C . VAL A 1 92 ? -6.442 -8.962 5.685 1.00 96.25 92 VAL A C 1
ATOM 721 O O . VAL A 1 92 ? -7.388 -8.731 4.926 1.00 96.25 92 VAL A O 1
ATOM 724 N N . LEU A 1 93 ? -5.443 -8.105 5.870 1.00 97.44 93 LEU A N 1
ATOM 725 C CA . LEU A 1 93 ? -5.245 -6.884 5.104 1.00 97.44 93 LEU A CA 1
ATOM 726 C C . LEU A 1 93 ? -4.262 -7.152 3.964 1.00 97.44 93 LEU A C 1
ATOM 728 O O . LEU A 1 93 ? -3.110 -7.508 4.194 1.00 97.44 93 LEU A O 1
ATOM 732 N N . PHE A 1 94 ? -4.715 -6.957 2.733 1.00 97.38 94 PHE A N 1
ATOM 733 C CA . PHE A 1 94 ? -3.881 -7.045 1.540 1.00 97.38 94 PHE A CA 1
ATOM 734 C C . PHE A 1 94 ? -3.439 -5.643 1.124 1.00 97.38 94 PHE A C 1
ATOM 736 O O . PHE A 1 94 ? -4.262 -4.726 1.099 1.00 97.38 94 PHE A O 1
ATOM 743 N N . LEU A 1 95 ? -2.173 -5.496 0.739 1.00 97.88 95 LEU A N 1
ATOM 744 C CA . LEU A 1 95 ? -1.649 -4.307 0.076 1.00 97.88 95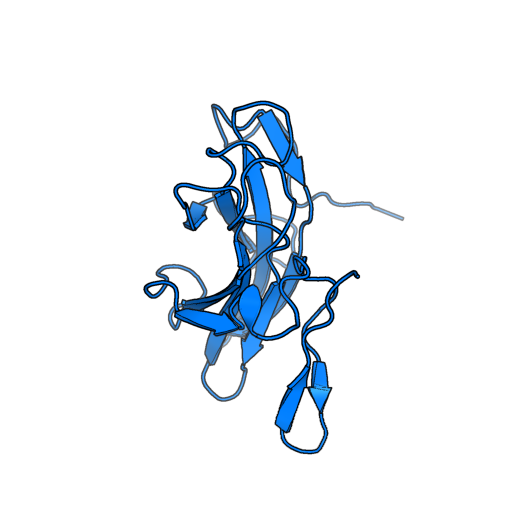 LEU A CA 1
ATOM 745 C C . LEU A 1 95 ? -1.077 -4.703 -1.283 1.00 97.88 95 LEU A C 1
ATOM 747 O O . LEU A 1 95 ? -0.014 -5.317 -1.382 1.00 97.88 95 LEU A O 1
ATOM 751 N N . PHE A 1 96 ? -1.820 -4.363 -2.331 1.00 97.19 96 PHE A N 1
ATOM 752 C CA . PHE A 1 96 ? -1.421 -4.571 -3.717 1.00 97.19 96 PHE A CA 1
ATOM 753 C C . PHE A 1 96 ? -0.636 -3.369 -4.218 1.00 97.19 96 PHE A C 1
ATOM 755 O O . PHE A 1 96 ? -0.939 -2.235 -3.853 1.00 97.19 96 PHE A O 1
ATOM 762 N N . TYR A 1 97 ? 0.345 -3.602 -5.079 1.00 96.31 97 TYR A N 1
ATOM 763 C CA . TYR A 1 97 ? 1.143 -2.535 -5.670 1.00 96.31 97 TYR A CA 1
ATOM 764 C C . TYR A 1 97 ? 1.727 -2.967 -7.012 1.00 96.31 97 TYR A C 1
ATOM 766 O O . TYR A 1 97 ? 1.718 -4.150 -7.365 1.00 96.31 97 TYR A O 1
ATOM 774 N N . SER A 1 98 ? 2.230 -1.997 -7.771 1.00 95.38 98 SER A N 1
ATOM 775 C CA . SER A 1 98 ? 3.002 -2.256 -8.987 1.00 95.38 98 SER A CA 1
ATOM 776 C C . SER A 1 98 ? 4.487 -2.024 -8.732 1.00 95.38 98 SER A C 1
ATOM 778 O O . SER A 1 98 ? 4.838 -1.076 -8.039 1.00 95.38 98 SER A O 1
ATOM 780 N N . GLU A 1 99 ? 5.368 -2.837 -9.305 1.00 94.69 99 GLU A N 1
ATOM 781 C CA . GLU A 1 99 ? 6.823 -2.684 -9.181 1.00 94.69 99 GLU A CA 1
ATOM 782 C C . GLU A 1 99 ? 7.473 -2.547 -10.556 1.00 94.69 99 GLU A C 1
ATOM 784 O O . GLU A 1 99 ? 7.235 -3.360 -11.454 1.00 94.69 99 GLU A O 1
ATOM 789 N N . THR A 1 100 ? 8.312 -1.523 -10.714 1.00 93.75 100 THR A N 1
ATOM 790 C CA . THR A 1 100 ? 9.032 -1.266 -11.963 1.00 93.75 100 THR A CA 1
ATOM 791 C C . THR A 1 100 ? 9.957 -2.425 -12.336 1.00 93.75 100 THR A C 1
ATOM 793 O O . THR A 1 100 ? 10.784 -2.874 -11.546 1.00 93.75 100 THR A O 1
ATOM 796 N N . ARG A 1 101 ? 9.856 -2.882 -13.592 1.00 88.75 101 ARG A N 1
ATOM 797 C CA . ARG A 1 101 ? 10.734 -3.919 -14.174 1.00 88.75 101 ARG A CA 1
ATOM 798 C C . ARG A 1 101 ? 11.724 -3.382 -15.204 1.00 88.75 101 ARG A C 1
ATOM 800 O O . ARG A 1 101 ? 12.848 -3.870 -15.277 1.00 88.75 101 ARG A O 1
ATOM 807 N N . LYS A 1 102 ? 11.324 -2.380 -15.989 1.00 78.50 102 LYS A N 1
ATOM 808 C CA . LYS A 1 102 ? 12.172 -1.712 -16.988 1.00 78.50 102 LYS A CA 1
ATOM 809 C C . LYS A 1 102 ? 12.528 -0.317 -16.487 1.00 78.50 102 LYS A C 1
ATOM 811 O O . LYS A 1 102 ? 11.644 0.413 -16.046 1.00 78.50 102 LYS A O 1
ATOM 816 N N . VAL A 1 103 ? 13.812 0.034 -16.550 1.00 71.38 103 VAL A N 1
ATOM 817 C CA . VAL A 1 103 ? 14.333 1.327 -16.077 1.00 71.38 103 VAL A CA 1
ATOM 818 C C . VAL A 1 103 ? 13.521 2.478 -16.679 1.00 71.38 103 VAL A C 1
ATOM 820 O O . VAL A 1 103 ? 13.214 2.457 -17.869 1.00 71.38 103 VAL A O 1
ATOM 823 N N . ALA A 1 104 ? 13.184 3.466 -15.846 1.00 71.62 104 ALA A N 1
ATOM 824 C CA . ALA A 1 104 ? 12.440 4.669 -16.226 1.00 71.62 104 ALA A CA 1
ATOM 825 C C . ALA A 1 104 ? 11.015 4.435 -16.783 1.00 71.62 104 ALA A C 1
ATOM 827 O O . ALA A 1 104 ? 10.489 5.291 -17.491 1.00 71.62 104 ALA A O 1
ATOM 828 N N . SER A 1 105 ? 10.364 3.312 -16.449 1.00 82.44 105 SER A N 1
ATOM 829 C CA . SER A 1 105 ? 8.941 3.086 -16.738 1.00 82.44 105 SER A CA 1
ATOM 830 C C . SER A 1 105 ? 8.111 3.021 -15.453 1.00 82.44 105 SER A C 1
ATOM 832 O O . SER A 1 105 ? 8.462 2.246 -14.555 1.00 82.44 105 SER A O 1
ATOM 834 N N . PRO A 1 106 ? 6.981 3.749 -15.362 1.00 88.12 106 PRO A N 1
ATOM 835 C CA . PRO A 1 106 ? 6.033 3.553 -14.276 1.00 88.12 106 PRO A CA 1
ATOM 836 C C . PRO A 1 106 ? 5.367 2.178 -14.387 1.00 88.12 106 PRO A C 1
ATOM 838 O O . PRO A 1 106 ? 5.089 1.699 -15.490 1.00 88.12 106 PRO A O 1
ATOM 841 N N . GLY A 1 107 ? 5.098 1.553 -13.240 1.00 90.19 107 GLY A N 1
ATOM 842 C CA . GLY A 1 107 ? 4.426 0.255 -13.173 1.00 90.19 107 GLY A CA 1
ATOM 843 C C . GLY A 1 107 ? 5.265 -0.930 -13.659 1.00 90.19 107 GLY A C 1
ATOM 844 O O . GLY A 1 107 ? 6.438 -0.800 -14.003 1.00 90.19 107 GLY A O 1
ATOM 845 N N . GLY A 1 108 ? 4.657 -2.114 -13.693 1.00 92.62 108 GLY A N 1
ATOM 846 C CA . GLY A 1 108 ? 5.349 -3.354 -14.052 1.00 92.62 108 GLY A CA 1
ATOM 847 C C . GLY A 1 108 ? 4.652 -4.580 -13.483 1.00 92.62 108 GLY A C 1
ATOM 848 O O . GLY A 1 108 ? 3.484 -4.801 -13.799 1.00 92.62 108 GLY A O 1
ATOM 849 N N . ASP A 1 109 ? 5.366 -5.364 -12.674 1.00 93.56 109 ASP A N 1
ATOM 850 C CA . ASP A 1 109 ? 4.787 -6.522 -11.988 1.00 93.56 109 ASP A CA 1
ATOM 851 C C . ASP A 1 109 ? 3.711 -6.053 -11.015 1.00 93.56 109 ASP A C 1
ATOM 853 O O . ASP A 1 109 ? 3.911 -5.075 -10.296 1.00 93.56 109 ASP A O 1
ATOM 857 N N . ILE A 1 110 ? 2.599 -6.780 -10.937 1.00 94.25 110 ILE A N 1
ATOM 858 C CA . ILE A 1 110 ? 1.638 -6.604 -9.855 1.00 94.25 110 ILE A CA 1
ATOM 859 C C . ILE A 1 110 ? 1.996 -7.572 -8.739 1.00 94.25 110 ILE A C 1
ATOM 861 O O . ILE A 1 110 ? 2.088 -8.788 -8.947 1.00 94.25 110 ILE A O 1
ATOM 865 N N . LYS A 1 111 ? 2.173 -7.025 -7.542 1.00 95.94 111 LYS A N 1
ATOM 866 C CA . LYS A 1 111 ? 2.568 -7.759 -6.345 1.00 95.94 111 LYS A CA 1
ATOM 867 C C . LYS A 1 111 ? 1.625 -7.461 -5.187 1.00 95.94 111 LYS A C 1
ATOM 869 O O . LYS A 1 111 ? 0.835 -6.516 -5.231 1.00 95.94 111 LYS A O 1
ATOM 874 N N . VAL A 1 112 ? 1.693 -8.304 -4.166 1.00 97.69 112 VAL A N 1
ATOM 875 C CA . VAL A 1 112 ? 0.922 -8.165 -2.933 1.00 97.69 112 VAL A CA 1
ATOM 876 C C . VAL A 1 112 ? 1.775 -8.530 -1.725 1.00 97.69 112 VAL A C 1
ATOM 878 O O . VAL A 1 112 ? 2.528 -9.503 -1.772 1.00 97.69 112 VAL A O 1
ATOM 881 N N . ILE A 1 113 ? 1.622 -7.756 -0.654 1.00 98.56 113 ILE A N 1
ATOM 882 C CA . ILE A 1 113 ? 2.010 -8.136 0.708 1.00 98.56 113 ILE A CA 1
ATOM 883 C C . ILE A 1 113 ? 0.759 -8.210 1.580 1.00 98.56 113 ILE A C 1
ATOM 885 O O . ILE A 1 113 ? -0.244 -7.538 1.320 1.00 98.56 113 ILE A O 1
ATOM 889 N N . GLU A 1 114 ? 0.799 -9.065 2.593 1.00 98.38 114 GLU A N 1
ATOM 890 C CA . GLU A 1 114 ? -0.361 -9.408 3.413 1.00 98.38 114 GLU A CA 1
ATOM 891 C C . GLU A 1 114 ? -0.037 -9.198 4.890 1.00 98.38 114 GLU A C 1
ATOM 893 O O . GLU A 1 114 ? 1.072 -9.486 5.334 1.00 98.38 114 GLU A O 1
ATOM 898 N N . SER A 1 115 ? -1.012 -8.727 5.659 1.00 98.44 115 SER A N 1
ATOM 899 C CA . SER A 1 115 ? -0.910 -8.580 7.107 1.00 98.44 115 SER A CA 1
ATOM 900 C C . SER A 1 115 ? -2.096 -9.252 7.793 1.00 98.44 115 SER A C 1
ATOM 902 O O . SER A 1 115 ? -3.250 -9.053 7.410 1.00 98.44 115 SER A O 1
ATOM 904 N N . SER A 1 116 ? -1.808 -10.042 8.828 1.00 97.44 116 SER A N 1
ATOM 905 C CA . SER A 1 116 ? -2.817 -10.686 9.689 1.00 97.44 116 SER A CA 1
ATOM 906 C C . SER A 1 116 ? -2.947 -10.008 11.058 1.00 97.44 116 SER A C 1
ATOM 908 O O . SER A 1 116 ? -3.690 -10.477 11.916 1.00 97.44 116 SER A O 1
ATOM 910 N N . ASP A 1 117 ? -2.224 -8.910 11.274 1.00 96.75 117 ASP A N 1
ATOM 911 C CA . ASP A 1 117 ? -2.133 -8.179 12.538 1.00 96.75 117 ASP A CA 1
ATOM 912 C C . ASP A 1 117 ? -2.425 -6.682 12.354 1.00 96.75 117 ASP A C 1
ATOM 914 O O . ASP A 1 117 ? -1.858 -5.833 13.030 1.00 96.75 117 ASP A O 1
ATOM 918 N N . ALA A 1 118 ? -3.356 -6.365 11.446 1.00 95.31 118 ALA A N 1
ATOM 919 C CA . ALA A 1 118 ? -3.776 -4.998 11.140 1.00 95.31 118 ALA A CA 1
ATOM 920 C C . ALA A 1 118 ? -2.611 -4.076 10.729 1.00 95.31 118 ALA A C 1
ATOM 922 O O . ALA A 1 118 ? -2.566 -2.916 11.111 1.00 95.31 118 ALA A O 1
ATOM 923 N N . GLY A 1 119 ? -1.684 -4.570 9.915 1.00 96.75 119 GLY A N 1
ATOM 924 C CA . GLY A 1 119 ? -0.593 -3.793 9.328 1.00 96.75 119 GLY A CA 1
ATOM 925 C C . GLY A 1 119 ? 0.601 -3.559 10.254 1.00 96.75 119 GLY A C 1
ATOM 926 O O . GLY A 1 119 ? 1.442 -2.706 9.944 1.00 96.75 119 GLY A O 1
ATOM 927 N N . ASP A 1 120 ? 0.693 -4.286 11.371 1.00 96.00 120 ASP A N 1
ATOM 928 C CA . ASP A 1 120 ? 1.868 -4.251 12.243 1.00 96.00 120 ASP A CA 1
ATOM 929 C C . ASP A 1 120 ? 3.058 -4.982 11.625 1.00 96.00 120 ASP A C 1
ATOM 931 O O . ASP A 1 120 ? 4.165 -4.435 11.619 1.00 96.00 120 ASP A O 1
ATOM 935 N N . THR A 1 121 ? 2.819 -6.151 11.037 1.00 97.69 121 THR A N 1
ATOM 936 C CA . THR A 1 121 ? 3.784 -6.902 10.236 1.00 97.69 121 THR A CA 1
ATOM 937 C C . THR A 1 121 ? 3.199 -7.261 8.876 1.00 97.69 121 THR A C 1
ATOM 939 O O . THR A 1 121 ? 1.982 -7.311 8.682 1.00 97.69 121 THR A O 1
ATOM 942 N N . TRP A 1 122 ? 4.089 -7.480 7.910 1.00 98.56 122 TRP A N 1
ATOM 943 C CA . TRP A 1 122 ? 3.737 -7.772 6.526 1.00 98.56 122 TRP A CA 1
ATOM 944 C C . TRP A 1 122 ? 4.529 -8.977 6.029 1.00 98.56 122 TRP A C 1
ATOM 946 O O . TRP A 1 122 ? 5.679 -9.178 6.421 1.00 98.56 122 TRP A O 1
ATOM 956 N N . SER A 1 123 ? 3.901 -9.788 5.183 1.00 98.56 123 SER A N 1
ATOM 957 C CA . SER A 1 123 ? 4.543 -10.924 4.528 1.00 98.56 123 SER A CA 1
ATOM 958 C C . SER A 1 123 ? 5.628 -10.484 3.545 1.00 98.56 123 SER A C 1
ATOM 960 O O . SER A 1 123 ? 5.642 -9.348 3.074 1.00 98.56 123 SER A O 1
ATOM 962 N N . GLU A 1 124 ? 6.457 -11.438 3.122 1.00 97.88 124 GLU A N 1
ATOM 963 C CA . GLU A 1 124 ? 7.255 -11.276 1.905 1.00 97.88 124 GLU A CA 1
ATOM 964 C C . GLU A 1 124 ? 6.349 -11.006 0.683 1.00 97.88 124 GLU A C 1
ATOM 966 O O . GLU A 1 124 ? 5.214 -11.509 0.627 1.00 97.88 124 GLU A O 1
ATOM 971 N N . PRO A 1 125 ? 6.820 -10.222 -0.304 1.00 97.94 125 PRO A N 1
ATOM 972 C CA . PRO A 1 125 ? 6.033 -9.864 -1.472 1.00 97.94 125 PRO A CA 1
ATOM 973 C C . PRO A 1 125 ? 5.829 -11.048 -2.411 1.00 97.94 125 PRO A C 1
ATOM 975 O O . PRO A 1 125 ? 6.768 -11.739 -2.812 1.00 97.94 125 PRO A O 1
ATOM 978 N N . ARG A 1 126 ? 4.582 -11.236 -2.839 1.00 97.12 126 ARG A N 1
ATOM 979 C CA . ARG A 1 126 ? 4.190 -12.259 -3.808 1.00 97.12 126 ARG A CA 1
ATOM 980 C C . ARG A 1 126 ? 3.743 -11.621 -5.115 1.00 97.12 126 ARG A C 1
ATOM 982 O O . ARG A 1 126 ? 2.830 -10.798 -5.132 1.00 97.12 126 ARG A O 1
ATOM 989 N N . THR A 1 127 ? 4.336 -12.043 -6.228 1.00 95.44 127 THR A N 1
ATOM 990 C CA . THR A 1 127 ? 3.893 -11.634 -7.568 1.00 95.44 127 THR A CA 1
ATOM 991 C C . THR A 1 127 ? 2.570 -12.307 -7.920 1.00 95.44 127 THR A C 1
ATOM 993 O O . THR A 1 127 ? 2.443 -13.526 -7.819 1.00 95.44 127 THR A O 1
ATOM 996 N N . ILE A 1 128 ? 1.581 -11.513 -8.333 1.00 93.31 128 ILE A N 1
ATOM 997 C CA . ILE A 1 128 ? 0.283 -12.007 -8.823 1.00 93.31 128 ILE A CA 1
ATOM 998 C C . ILE A 1 128 ? 0.154 -11.905 -10.341 1.00 93.31 128 ILE A C 1
ATOM 1000 O O . ILE A 1 128 ? -0.605 -12.661 -10.938 1.00 93.31 128 ILE A O 1
ATOM 1004 N N . MET A 1 129 ? 0.900 -10.994 -10.965 1.00 91.12 129 MET A N 1
ATOM 1005 C CA . MET A 1 129 ? 0.983 -10.862 -12.415 1.00 91.12 129 MET A CA 1
ATOM 1006 C C . MET A 1 129 ? 2.358 -10.316 -12.777 1.00 91.12 129 MET A C 1
ATOM 1008 O O . MET A 1 129 ? 2.769 -9.286 -12.245 1.00 91.12 129 MET A O 1
ATOM 1012 N N . THR A 1 130 ? 3.069 -11.003 -13.666 1.00 92.00 130 THR A N 1
ATOM 1013 C CA . THR A 1 130 ? 4.333 -10.491 -14.197 1.00 92.00 130 THR A CA 1
ATOM 1014 C C . THR A 1 130 ? 4.063 -9.474 -15.296 1.00 92.00 130 THR A C 1
ATOM 1016 O O . THR A 1 130 ? 3.045 -9.540 -15.989 1.00 92.00 130 THR A O 1
ATOM 1019 N N . HIS A 1 131 ? 4.996 -8.553 -15.495 1.00 89.25 131 HIS A N 1
ATOM 1020 C CA . HIS A 1 131 ? 4.977 -7.598 -16.597 1.00 89.25 131 HIS A CA 1
ATOM 1021 C C . HIS A 1 131 ? 4.757 -8.272 -17.966 1.00 89.25 131 HIS A C 1
ATOM 1023 O O . HIS A 1 131 ? 4.012 -7.767 -18.806 1.00 89.25 131 HIS A O 1
ATOM 1029 N N . GLU A 1 132 ? 5.373 -9.432 -18.190 1.00 89.31 132 GLU A N 1
ATOM 1030 C CA . GLU A 1 132 ? 5.312 -10.180 -19.449 1.00 89.31 132 GLU A CA 1
ATOM 1031 C C . GLU A 1 132 ? 3.975 -10.901 -19.672 1.00 89.31 132 GLU A C 1
ATOM 1033 O O . GLU A 1 132 ? 3.659 -11.229 -20.814 1.00 89.31 132 GLU A O 1
ATOM 1038 N N . ALA A 1 133 ? 3.180 -11.130 -18.620 1.00 87.50 133 ALA A N 1
ATOM 1039 C CA . ALA A 1 133 ? 1.935 -11.897 -18.706 1.00 87.50 133 ALA A CA 1
ATOM 1040 C C . ALA A 1 133 ? 0.865 -11.237 -19.594 1.00 87.50 133 ALA A C 1
ATOM 1042 O O . ALA A 1 133 ? -0.037 -11.921 -20.069 1.00 87.50 133 ALA A O 1
ATOM 1043 N N . ASP A 1 134 ? 0.978 -9.928 -19.836 1.00 82.38 134 ASP A N 1
ATOM 1044 C CA . ASP A 1 134 ? 0.061 -9.161 -20.680 1.00 82.38 134 ASP A CA 1
ATOM 1045 C C . ASP A 1 134 ? 0.835 -8.292 -21.685 1.00 82.38 134 ASP A C 1
ATOM 1047 O O . ASP A 1 134 ? 0.827 -7.057 -21.646 1.00 82.38 134 ASP A O 1
ATOM 1051 N N . GLY A 1 135 ? 1.613 -8.967 -22.537 1.00 83.75 135 GLY A N 1
ATOM 1052 C CA . GLY A 1 135 ? 2.302 -8.357 -23.679 1.00 83.75 135 GLY A CA 1
ATOM 1053 C C . GLY A 1 135 ? 3.470 -7.434 -23.323 1.00 83.75 135 GLY A C 1
ATOM 1054 O O . GLY A 1 135 ? 3.958 -6.713 -24.191 1.00 83.75 135 GLY A O 1
ATOM 1055 N N . GLY A 1 136 ? 3.929 -7.425 -22.067 1.00 84.12 136 GLY A N 1
ATOM 1056 C CA . GLY A 1 136 ? 4.998 -6.524 -21.632 1.00 84.12 136 GLY A CA 1
ATOM 1057 C C . GLY A 1 136 ? 4.555 -5.063 -21.544 1.00 84.12 136 GLY A C 1
ATOM 1058 O O . GLY A 1 136 ? 5.388 -4.163 -21.680 1.00 84.12 136 GLY A O 1
ATOM 1059 N N . VAL A 1 137 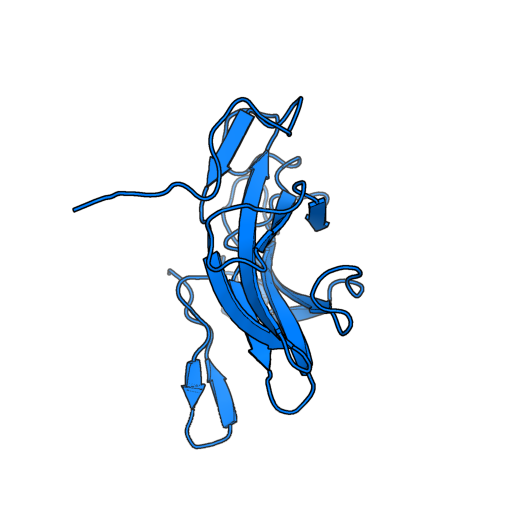? 3.258 -4.808 -21.345 1.00 84.44 137 VAL A N 1
ATOM 1060 C CA . VAL A 1 137 ? 2.732 -3.463 -21.081 1.00 84.44 137 VAL A CA 1
ATOM 1061 C C . VAL A 1 137 ? 2.796 -3.204 -19.571 1.00 84.44 137 VAL A C 1
ATOM 1063 O O . VAL A 1 137 ? 2.145 -3.937 -18.818 1.00 84.44 137 VAL A O 1
ATOM 1066 N N . PRO A 1 138 ? 3.554 -2.192 -19.100 1.00 84.25 138 PRO A N 1
ATOM 1067 C CA . PRO A 1 138 ? 3.621 -1.850 -17.683 1.00 84.25 138 PRO A CA 1
ATOM 1068 C C . PRO A 1 138 ? 2.233 -1.541 -17.128 1.00 84.25 138 PRO A C 1
ATOM 1070 O O . PRO A 1 138 ? 1.451 -0.825 -17.749 1.00 84.25 138 PRO A O 1
ATOM 1073 N N . LYS A 1 139 ? 1.929 -2.091 -15.954 1.00 85.31 139 LYS A N 1
ATOM 1074 C CA . LYS A 1 139 ? 0.655 -1.873 -15.276 1.00 85.31 139 LYS A CA 1
ATOM 1075 C C . LYS A 1 139 ? 0.885 -1.041 -14.033 1.00 85.31 139 LYS A C 1
ATOM 1077 O O . LYS A 1 139 ? 1.753 -1.369 -13.228 1.00 85.31 139 LYS A O 1
ATOM 1082 N N . VAL A 1 140 ? 0.091 0.011 -13.890 1.00 88.06 140 VAL A N 1
ATOM 1083 C CA . VAL A 1 140 ? -0.022 0.794 -12.661 1.00 88.06 140 VAL A CA 1
ATOM 1084 C C . VAL A 1 140 ? -1.422 0.561 -12.125 1.00 88.06 140 VAL A C 1
ATOM 1086 O O . VAL A 1 140 ? -2.403 0.820 -12.827 1.00 88.06 140 VAL A O 1
ATOM 1089 N N . LEU A 1 141 ? -1.530 0.034 -10.907 1.00 88.31 141 LEU A N 1
ATOM 1090 C CA . LEU A 1 141 ? -2.835 -0.163 -10.281 1.00 88.31 141 LEU A CA 1
ATOM 1091 C C . LEU A 1 141 ? -3.559 1.171 -10.083 1.00 88.31 141 LEU A C 1
ATOM 1093 O O . LEU A 1 141 ? -2.947 2.221 -9.878 1.00 88.31 141 LEU A O 1
ATOM 1097 N N . ALA A 1 142 ? -4.880 1.118 -10.137 1.00 83.44 142 ALA A N 1
ATOM 1098 C CA . ALA A 1 142 ? -5.758 2.230 -9.830 1.00 83.44 142 ALA A CA 1
ATOM 1099 C C . ALA A 1 142 ? -7.045 1.705 -9.188 1.00 83.44 142 ALA A C 1
ATOM 1101 O O . ALA A 1 142 ? -7.480 0.589 -9.459 1.00 83.44 142 ALA A O 1
ATOM 1102 N N . ASN A 1 143 ? -7.697 2.560 -8.400 1.00 80.81 143 ASN A N 1
ATOM 1103 C CA . ASN A 1 143 ? -8.964 2.282 -7.722 1.00 80.81 143 ASN A CA 1
ATOM 1104 C C . ASN A 1 143 ? -8.909 1.165 -6.669 1.00 80.81 143 ASN A C 1
ATOM 1106 O O . ASN A 1 143 ? -7.964 0.389 -6.556 1.00 80.81 143 ASN A O 1
ATOM 1110 N N . LYS A 1 144 ? -9.969 1.106 -5.862 1.00 83.19 144 LYS A N 1
ATOM 1111 C CA . LYS A 1 144 ? -10.161 0.047 -4.877 1.00 83.19 144 LYS A CA 1
ATOM 1112 C C . LYS A 1 144 ? -10.464 -1.283 -5.567 1.00 83.19 144 LYS A C 1
ATOM 1114 O O . LYS A 1 144 ? -11.235 -1.322 -6.525 1.00 83.19 144 LYS A O 1
ATOM 1119 N N . LEU A 1 145 ? -9.893 -2.363 -5.034 1.00 83.50 145 LEU A N 1
ATOM 1120 C CA . LEU A 1 145 ? -10.220 -3.728 -5.435 1.00 83.50 145 LEU A CA 1
ATOM 1121 C C . LEU A 1 145 ? -11.731 -3.966 -5.309 1.00 83.50 145 LEU A C 1
ATOM 1123 O O . LEU A 1 145 ? -12.328 -3.698 -4.264 1.00 83.50 145 LEU A O 1
ATOM 1127 N N . CYS A 1 146 ? -12.336 -4.502 -6.365 1.00 84.06 146 CYS A N 1
ATOM 1128 C CA . CYS A 1 146 ? -13.725 -4.944 -6.363 1.00 84.06 146 CYS A CA 1
ATOM 1129 C C . CYS A 1 146 ? -13.777 -6.469 -6.240 1.00 84.06 146 CYS A C 1
ATOM 1131 O O . CYS A 1 146 ? -13.000 -7.172 -6.881 1.00 84.06 146 CYS A O 1
ATOM 1133 N N . VAL A 1 147 ? -14.689 -6.990 -5.423 1.00 79.69 147 VAL A N 1
ATOM 1134 C CA . VAL A 1 147 ? -14.973 -8.427 -5.363 1.00 79.69 147 VAL A CA 1
ATOM 1135 C C . VAL A 1 147 ? -16.262 -8.672 -6.138 1.00 79.69 147 VAL A C 1
ATOM 1137 O O . VAL A 1 147 ? -17.287 -8.049 -5.867 1.00 79.69 147 VAL A O 1
ATOM 1140 N N . THR A 1 148 ? -16.196 -9.539 -7.142 1.00 80.25 148 THR A N 1
ATOM 1141 C CA . THR A 1 148 ? -17.349 -9.902 -7.980 1.00 80.25 148 THR A CA 1
ATOM 1142 C C . THR A 1 148 ? -18.318 -10.818 -7.233 1.00 80.25 148 THR A C 1
ATOM 1144 O O . THR A 1 148 ? -17.972 -11.407 -6.210 1.00 80.25 148 THR A O 1
ATOM 1147 N N . SER A 1 149 ? -19.521 -11.009 -7.779 1.00 79.56 149 SER A N 1
ATOM 1148 C CA . SER A 1 149 ? -20.513 -11.947 -7.232 1.00 79.56 149 SER A CA 1
ATOM 1149 C C . SER A 1 149 ? -20.037 -13.404 -7.190 1.00 79.56 149 SER A C 1
ATOM 1151 O O . SER A 1 149 ? -20.572 -14.189 -6.415 1.00 79.56 149 SER A O 1
ATOM 1153 N N . SER A 1 150 ? -19.027 -13.771 -7.986 1.00 81.44 150 SER A N 1
ATOM 1154 C CA . SER A 1 150 ? -18.386 -15.091 -7.948 1.00 81.44 150 SER A CA 1
ATOM 1155 C C . SER A 1 150 ? -17.213 -15.178 -6.963 1.00 81.44 150 SER A C 1
ATOM 1157 O O . SER A 1 150 ? -16.568 -16.220 -6.879 1.00 81.44 150 SER A O 1
ATOM 1159 N N . GLY A 1 151 ? -16.898 -14.097 -6.241 1.00 76.81 151 GLY A N 1
ATOM 1160 C CA . GLY A 1 151 ? -15.760 -14.017 -5.321 1.00 76.81 151 GLY A CA 1
ATOM 1161 C C . GLY A 1 151 ? -14.424 -13.676 -5.991 1.00 76.81 151 GLY A C 1
ATOM 1162 O O . GLY A 1 151 ? -13.411 -13.539 -5.304 1.00 76.81 151 GLY A O 1
ATOM 1163 N N . ALA A 1 152 ? -14.386 -13.498 -7.317 1.00 78.75 152 ALA A N 1
ATOM 1164 C CA . ALA A 1 152 ? -13.162 -13.086 -7.999 1.00 78.75 152 ALA A CA 1
ATOM 1165 C C . ALA A 1 152 ? -12.768 -11.652 -7.607 1.00 78.75 152 ALA A C 1
ATOM 1167 O O . ALA A 1 152 ? -13.619 -10.759 -7.559 1.00 78.75 152 ALA A O 1
ATOM 1168 N N . LYS A 1 153 ? -11.470 -11.442 -7.366 1.00 78.12 153 LYS A N 1
ATOM 1169 C CA . LYS A 1 153 ? -10.866 -10.139 -7.067 1.00 78.12 153 LYS A CA 1
ATOM 1170 C C . LYS A 1 153 ? -10.526 -9.415 -8.371 1.00 78.12 153 LYS A C 1
ATOM 1172 O O . LYS A 1 153 ? -9.738 -9.920 -9.166 1.00 78.12 153 LYS A O 1
ATOM 1177 N N . VAL A 1 154 ? -11.094 -8.233 -8.572 1.00 77.25 154 VAL A N 1
ATOM 1178 C CA . VAL A 1 154 ? -10.864 -7.368 -9.733 1.00 77.25 154 VAL A CA 1
ATOM 1179 C C . VAL A 1 154 ? -10.046 -6.167 -9.285 1.00 77.25 154 VAL A C 1
ATOM 1181 O O . VAL A 1 154 ? -10.513 -5.321 -8.522 1.00 77.25 154 VAL A O 1
ATOM 1184 N N . LEU A 1 155 ? -8.811 -6.111 -9.772 1.00 78.50 155 LEU A N 1
ATOM 1185 C CA . LEU A 1 155 ? -7.941 -4.948 -9.675 1.00 78.50 155 LEU A CA 1
ATOM 1186 C C . LEU A 1 155 ? -8.037 -4.180 -10.989 1.00 78.50 155 LEU A C 1
ATOM 1188 O O . LEU A 1 155 ? -7.878 -4.771 -12.055 1.00 78.50 155 LEU A O 1
ATOM 1192 N N . ALA A 1 156 ? -8.302 -2.878 -10.918 1.00 71.94 156 ALA A N 1
ATOM 1193 C CA . ALA A 1 156 ? -8.210 -2.029 -12.093 1.00 71.94 156 ALA A CA 1
ATOM 1194 C C . ALA A 1 156 ? -6.762 -1.553 -12.253 1.00 71.94 156 ALA A C 1
ATOM 1196 O O . ALA A 1 156 ? -6.090 -1.183 -11.291 1.00 71.94 156 ALA A O 1
ATOM 1197 N N . ASN A 1 157 ? -6.276 -1.558 -13.483 1.00 65.50 157 ASN A N 1
ATOM 1198 C CA . ASN A 1 157 ? -5.014 -0.945 -13.861 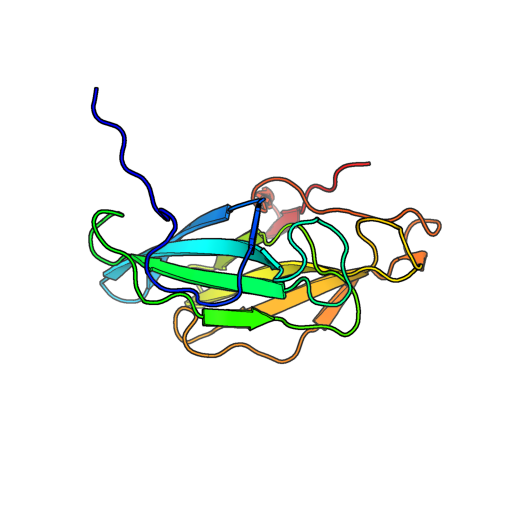1.00 65.50 157 ASN A CA 1
ATOM 1199 C C . ASN A 1 157 ? -5.303 0.233 -14.788 1.00 65.50 157 ASN A C 1
ATOM 1201 O O . ASN A 1 157 ? -6.208 0.176 -15.621 1.00 65.50 157 ASN A O 1
ATOM 1205 N N . LYS A 1 158 ? -4.513 1.296 -14.668 1.00 53.66 158 LYS A N 1
ATOM 1206 C CA . LYS A 1 158 ? -4.425 2.298 -15.725 1.00 53.66 158 LYS A CA 1
ATOM 1207 C C . LYS A 1 158 ? -3.628 1.678 -16.880 1.00 53.66 158 LYS A C 1
ATOM 1209 O O . LYS A 1 158 ? -2.589 1.060 -16.634 1.00 53.66 158 LYS A O 1
ATOM 1214 N N . LEU A 1 159 ? -4.165 1.772 -18.096 1.00 46.12 159 LEU A N 1
ATOM 1215 C CA . LEU A 1 159 ? -3.438 1.520 -19.344 1.00 46.12 159 LEU A CA 1
ATOM 1216 C C . LEU A 1 159 ? -2.837 2.834 -19.846 1.00 46.12 159 LEU A C 1
ATOM 1218 O O . LEU A 1 159 ? -3.487 3.887 -19.632 1.00 46.12 159 LEU A O 1
#

Organism: NCBI:txid1411642